Protein AF-A0A2D5H5T7-F1 (afdb_monomer_lite)

Structure (mmCIF, N/CA/C/O backbone):
data_AF-A0A2D5H5T7-F1
#
_entry.id   AF-A0A2D5H5T7-F1
#
loop_
_atom_site.group_PDB
_atom_site.id
_atom_site.type_symbol
_atom_site.label_atom_id
_atom_site.label_alt_id
_atom_site.label_comp_id
_atom_site.label_asym_id
_atom_site.label_entity_id
_atom_site.label_seq_id
_atom_site.pdbx_PDB_ins_code
_atom_site.Cartn_x
_atom_site.Cartn_y
_atom_site.Cartn_z
_atom_site.occupancy
_atom_site.B_iso_or_equiv
_atom_site.auth_seq_id
_atom_site.auth_comp_id
_atom_site.auth_asym_id
_atom_site.auth_atom_id
_atom_site.pdbx_PDB_model_num
ATOM 1 N N . MET A 1 1 ? -15.578 -7.507 21.677 1.00 59.25 1 MET A N 1
ATOM 2 C CA . MET A 1 1 ? -15.380 -7.898 23.092 1.00 59.25 1 MET A CA 1
ATOM 3 C C . MET A 1 1 ? -14.451 -9.105 23.101 1.00 59.25 1 MET A C 1
ATOM 5 O O . MET A 1 1 ? -14.669 -9.994 22.285 1.00 59.25 1 MET A O 1
ATOM 9 N N . PHE A 1 2 ? -13.375 -9.106 23.893 1.00 76.81 2 PHE A N 1
ATOM 10 C CA . PHE A 1 2 ? -12.464 -10.257 23.955 1.00 76.81 2 PHE A CA 1
ATOM 11 C C . PHE A 1 2 ? -13.170 -11.429 24.648 1.00 76.81 2 PHE A C 1
ATOM 13 O O . PHE A 1 2 ? -13.788 -11.233 25.691 1.00 76.81 2 PHE A O 1
ATOM 20 N N . HIS A 1 3 ? -13.085 -12.628 24.074 1.00 74.44 3 HIS A N 1
ATOM 21 C CA . HIS A 1 3 ? -13.667 -13.849 24.638 1.00 74.44 3 HIS A CA 1
ATOM 22 C C . HIS A 1 3 ? -12.542 -14.852 24.908 1.00 74.44 3 HIS A C 1
ATOM 24 O O . HIS A 1 3 ? -11.677 -15.040 24.053 1.00 74.44 3 HIS A O 1
ATOM 30 N N . GLY A 1 4 ? -12.530 -15.483 26.085 1.00 84.81 4 GLY A N 1
ATOM 31 C CA . GLY A 1 4 ? -11.487 -16.437 26.461 1.00 84.81 4 GLY A CA 1
ATOM 32 C C . GLY A 1 4 ? -11.247 -16.503 27.968 1.00 84.81 4 GLY A C 1
ATOM 33 O O . GLY A 1 4 ? -12.129 -16.200 28.764 1.00 84.81 4 GLY A O 1
ATOM 34 N N . ASN A 1 5 ? -10.041 -16.917 28.361 1.00 91.56 5 ASN A N 1
ATOM 35 C CA . ASN A 1 5 ? -9.627 -17.006 29.761 1.00 91.56 5 ASN A CA 1
ATOM 36 C C . ASN A 1 5 ? -9.778 -15.646 30.476 1.00 91.56 5 ASN A C 1
ATOM 38 O O . ASN A 1 5 ? -9.162 -14.667 30.060 1.00 91.56 5 ASN A O 1
ATOM 42 N N . ASN A 1 6 ? -10.548 -15.600 31.570 1.00 88.56 6 ASN A N 1
ATOM 43 C CA . ASN A 1 6 ? -10.868 -14.353 32.281 1.00 88.56 6 ASN A CA 1
ATOM 44 C C . ASN A 1 6 ? -9.634 -13.556 32.719 1.00 88.56 6 ASN A C 1
ATOM 46 O O . ASN A 1 6 ? -9.628 -12.336 32.588 1.00 88.56 6 ASN A O 1
ATOM 50 N N . ARG A 1 7 ? -8.568 -14.227 33.173 1.00 90.38 7 ARG A N 1
ATOM 51 C CA . ARG A 1 7 ? -7.329 -13.549 33.574 1.00 90.38 7 ARG A CA 1
ATOM 52 C C . ARG A 1 7 ? -6.672 -12.847 32.386 1.00 90.38 7 ARG A C 1
ATOM 54 O O . ARG A 1 7 ? -6.244 -11.706 32.503 1.00 90.38 7 ARG A O 1
ATOM 61 N N . LEU A 1 8 ? -6.633 -13.515 31.234 1.00 90.56 8 LEU A N 1
ATOM 62 C CA . LEU A 1 8 ? -6.085 -12.945 30.003 1.00 90.56 8 LEU A CA 1
ATOM 63 C C . LEU A 1 8 ? -6.929 -11.755 29.520 1.00 90.56 8 LEU A C 1
ATOM 65 O O . LEU A 1 8 ? -6.385 -10.734 29.115 1.00 90.56 8 LEU A O 1
ATOM 69 N N . VAL A 1 9 ? -8.259 -11.868 29.590 1.00 91.94 9 VAL A N 1
ATOM 70 C CA . VAL A 1 9 ? -9.180 -10.784 29.213 1.00 91.94 9 VAL A CA 1
ATOM 71 C C . VAL A 1 9 ? -8.979 -9.555 30.105 1.00 91.94 9 VAL A C 1
ATOM 73 O O . VAL A 1 9 ? -8.932 -8.435 29.599 1.00 91.94 9 VAL A O 1
ATOM 76 N N . GLU A 1 10 ? -8.812 -9.743 31.414 1.00 88.94 10 GLU A N 1
ATOM 77 C CA . GLU A 1 10 ? -8.507 -8.652 32.347 1.00 88.94 10 GLU A CA 1
ATOM 78 C C . GLU A 1 10 ? -7.151 -7.997 32.062 1.00 88.94 10 GLU A C 1
ATOM 80 O O . GLU A 1 10 ? -7.059 -6.767 32.043 1.00 88.94 10 GLU A O 1
ATOM 85 N N . GLU A 1 11 ? -6.110 -8.794 31.802 1.00 90.00 11 GLU A N 1
ATOM 86 C CA . GLU A 1 11 ? -4.776 -8.291 31.453 1.00 90.00 11 GLU A CA 1
ATOM 87 C C . GLU A 1 11 ? -4.804 -7.490 30.138 1.00 90.00 11 GLU A C 1
ATOM 89 O O . GLU A 1 11 ? -4.263 -6.383 30.081 1.00 90.00 11 GLU A O 1
ATOM 94 N N . ILE A 1 12 ? -5.503 -7.982 29.107 1.00 90.81 12 ILE A N 1
ATOM 95 C CA . ILE A 1 12 ? -5.682 -7.273 27.830 1.00 90.81 12 ILE A CA 1
ATOM 96 C C . ILE A 1 12 ? -6.432 -5.957 28.040 1.00 90.81 12 ILE A C 1
ATOM 98 O O . ILE A 1 12 ? -5.983 -4.918 27.556 1.00 90.81 12 ILE A O 1
ATOM 102 N N . ASN A 1 13 ? -7.543 -5.969 28.782 1.00 88.31 13 ASN A N 1
ATOM 103 C CA . ASN A 1 13 ? -8.323 -4.760 29.044 1.00 88.31 13 ASN A CA 1
ATOM 104 C C . ASN A 1 13 ? -7.501 -3.718 29.811 1.00 88.31 13 ASN A C 1
ATOM 106 O O . ASN A 1 13 ? -7.516 -2.541 29.456 1.00 88.31 13 ASN A O 1
ATOM 110 N N . ARG A 1 14 ? -6.743 -4.137 30.833 1.00 88.44 14 ARG A N 1
ATOM 111 C CA . ARG A 1 14 ? -5.879 -3.229 31.598 1.00 88.44 14 ARG A CA 1
ATOM 112 C C . ARG A 1 14 ? -4.825 -2.578 30.701 1.00 88.44 14 ARG A C 1
ATOM 114 O O . ARG A 1 14 ? -4.663 -1.362 30.750 1.00 88.44 14 ARG A O 1
ATOM 121 N N . SER A 1 15 ? -4.152 -3.363 29.862 1.00 89.38 15 SER A N 1
ATOM 122 C CA . SER A 1 15 ? -3.167 -2.848 28.903 1.00 89.38 15 SER A CA 1
ATOM 123 C C . SER A 1 15 ? -3.801 -1.924 27.862 1.00 89.38 15 SER A C 1
ATOM 125 O O . SER A 1 15 ? -3.239 -0.883 27.536 1.00 89.38 15 SER A O 1
ATOM 127 N N . HIS A 1 16 ? -5.000 -2.254 27.384 1.00 86.12 16 HIS A N 1
ATOM 128 C CA . HIS A 1 16 ? -5.750 -1.438 26.432 1.00 86.12 16 HIS A CA 1
ATOM 12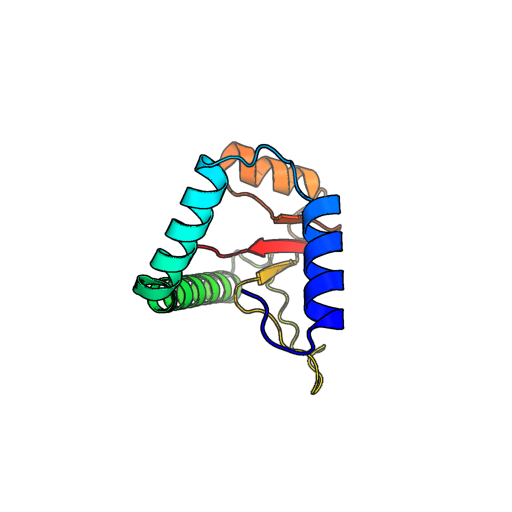9 C C . HIS A 1 16 ? -6.066 -0.042 26.996 1.00 86.12 16 HIS A C 1
ATOM 131 O O . HIS A 1 16 ? -5.806 0.963 26.334 1.00 86.12 16 HIS A O 1
ATOM 137 N N . PHE A 1 17 ? -6.539 0.043 28.245 1.00 86.31 17 PHE A N 1
ATOM 138 C CA . PHE A 1 17 ? -6.776 1.328 28.919 1.00 86.31 17 PHE A CA 1
ATOM 139 C C . PHE A 1 17 ? -5.493 2.095 29.258 1.00 86.31 17 PHE A C 1
ATOM 141 O O . PHE A 1 17 ? -5.537 3.316 29.357 1.00 86.31 17 PHE A O 1
ATOM 148 N N . ALA A 1 18 ? -4.359 1.410 29.429 1.00 89.25 18 ALA A N 1
ATOM 149 C CA . ALA A 1 18 ? -3.077 2.067 29.683 1.00 89.25 18 ALA A CA 1
ATOM 150 C C . ALA A 1 18 ? -2.497 2.768 28.438 1.00 89.25 18 ALA A C 1
ATOM 152 O O 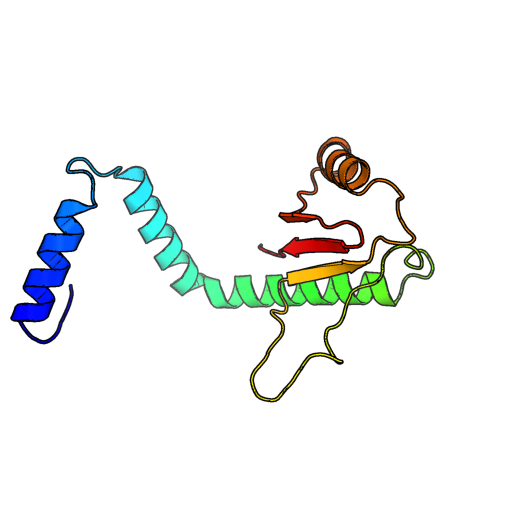. ALA A 1 18 ? -1.698 3.689 28.581 1.00 89.25 18 ALA A O 1
ATOM 153 N N . ILE A 1 19 ? -2.875 2.326 27.232 1.00 90.81 19 ILE A N 1
ATOM 154 C CA . ILE A 1 19 ? -2.345 2.840 25.957 1.00 90.81 19 ILE A CA 1
ATOM 155 C C . ILE A 1 19 ? -3.279 3.883 25.334 1.00 90.81 19 ILE A C 1
ATOM 157 O O . ILE A 1 19 ? -2.819 4.820 24.681 1.00 90.81 19 ILE A O 1
ATOM 161 N N . LEU A 1 20 ? -4.593 3.727 25.503 1.00 87.56 20 LEU A N 1
ATOM 162 C CA . LEU A 1 20 ? -5.564 4.618 24.880 1.00 87.56 20 LEU A CA 1
ATOM 163 C C . LEU A 1 20 ? -5.738 5.937 25.629 1.00 87.56 20 LEU A C 1
ATOM 165 O O . LEU A 1 20 ? -5.696 6.014 26.854 1.00 87.56 20 LEU A O 1
ATOM 169 N N . THR A 1 21 ? -6.037 6.977 24.853 1.00 87.81 21 THR A N 1
ATOM 170 C CA . THR A 1 21 ? -6.553 8.233 25.398 1.00 87.81 21 THR A CA 1
ATOM 171 C C . THR A 1 21 ? -7.906 8.007 26.075 1.00 87.81 21 THR A C 1
ATOM 173 O O . THR A 1 21 ? -8.761 7.278 25.568 1.00 87.81 21 THR A O 1
ATOM 176 N N . THR A 1 22 ? -8.132 8.689 27.196 1.00 87.25 22 THR A N 1
ATOM 177 C CA . THR A 1 22 ? -9.435 8.741 27.876 1.00 87.25 22 THR A CA 1
ATOM 178 C C . THR A 1 22 ? -10.463 9.599 27.128 1.00 87.25 22 THR A C 1
ATOM 180 O O . THR A 1 22 ? -11.647 9.556 27.456 1.00 87.25 22 THR A O 1
ATOM 183 N N . SER A 1 23 ? -10.026 10.326 26.094 1.00 91.00 23 SER A N 1
ATOM 184 C CA . SER A 1 23 ? -10.854 11.147 25.206 1.00 91.00 23 SER A CA 1
ATOM 185 C C . SER A 1 23 ? -10.596 10.756 23.744 1.00 91.00 23 SER A C 1
ATOM 187 O O . SER A 1 23 ? -9.807 11.422 23.063 1.00 91.00 23 SER A O 1
ATOM 189 N N . PRO A 1 24 ? -11.187 9.652 23.249 1.00 89.06 24 PRO A N 1
ATOM 190 C CA . PRO A 1 24 ? -10.986 9.209 21.875 1.00 89.06 24 PRO A CA 1
ATOM 191 C C . PRO A 1 24 ? -11.649 10.159 20.871 1.00 89.06 24 PRO A C 1
ATOM 193 O O . PRO A 1 24 ? -12.668 10.792 21.148 1.00 89.06 24 PRO A O 1
ATOM 196 N N . SER A 1 25 ? -11.080 10.233 19.669 1.00 94.62 25 SER A N 1
ATOM 197 C CA . SER A 1 25 ? -11.659 11.000 18.566 1.00 94.62 25 SER A CA 1
ATOM 198 C C . SER A 1 25 ? -12.826 10.230 17.945 1.00 94.62 25 SER A C 1
ATOM 200 O O . SER A 1 25 ? -12.618 9.270 17.202 1.00 94.62 25 SER A O 1
ATOM 202 N N . TYR A 1 26 ? -14.059 10.659 18.227 1.00 95.38 26 TYR A N 1
ATOM 203 C CA . TYR A 1 26 ? -15.266 10.086 17.618 1.00 95.38 26 TYR A CA 1
ATOM 204 C C . TYR A 1 26 ? -15.247 10.097 16.081 1.00 95.38 26 TYR A C 1
ATOM 206 O O . TYR A 1 26 ? -15.637 9.084 15.505 1.00 95.38 26 TYR A O 1
ATOM 214 N N . PRO A 1 27 ? -14.751 11.149 15.393 1.00 97.19 27 PRO A N 1
ATOM 215 C CA . PRO A 1 27 ? -14.594 11.109 13.940 1.00 97.19 27 PRO A CA 1
ATOM 216 C C . PRO A 1 27 ? -13.706 9.961 13.448 1.00 97.19 27 PRO A C 1
ATOM 218 O O . PRO A 1 27 ? -14.039 9.322 12.454 1.00 97.19 27 PRO A O 1
ATOM 221 N N . ILE A 1 28 ? -12.612 9.651 14.157 1.00 95.31 28 ILE A N 1
ATOM 222 C CA . ILE A 1 28 ? -11.736 8.526 13.793 1.00 95.31 28 ILE A CA 1
ATOM 223 C C . ILE A 1 28 ? -12.484 7.200 13.971 1.00 95.31 28 ILE A C 1
ATOM 225 O O . ILE A 1 28 ? -12.471 6.368 13.067 1.00 95.31 28 ILE A O 1
ATOM 229 N N . LEU A 1 29 ? -13.186 7.021 15.095 1.00 94.62 29 LEU A N 1
ATOM 230 C CA . LEU A 1 29 ? -13.971 5.807 15.350 1.00 94.62 29 LEU A CA 1
ATOM 231 C C . LEU A 1 29 ? -15.079 5.609 14.308 1.00 94.62 29 LEU A C 1
ATOM 233 O O . LEU A 1 29 ? -15.237 4.511 13.786 1.00 94.62 29 LEU A O 1
ATOM 237 N N . ALA A 1 30 ? -15.798 6.677 13.963 1.00 97.06 30 ALA A N 1
ATOM 238 C CA . ALA A 1 30 ? -16.826 6.642 12.929 1.00 97.06 30 ALA A CA 1
ATOM 239 C C . ALA A 1 30 ? -16.237 6.299 11.551 1.00 97.06 30 ALA A C 1
ATOM 241 O O . ALA A 1 30 ? -16.816 5.494 10.828 1.00 97.06 30 ALA A O 1
ATOM 242 N N . SER A 1 31 ? -15.070 6.857 11.202 1.00 97.81 31 SER A N 1
ATOM 243 C CA . SER A 1 31 ? -14.401 6.548 9.931 1.00 97.81 31 SER A CA 1
ATOM 244 C C . SER A 1 31 ? -13.958 5.086 9.837 1.00 97.81 31 SER A C 1
ATOM 246 O O . SER A 1 31 ? -14.044 4.491 8.767 1.00 97.81 31 SER A O 1
ATOM 248 N N . LEU A 1 32 ? -13.541 4.488 10.959 1.00 96.19 32 LEU A N 1
ATOM 249 C CA . LEU A 1 32 ? -13.162 3.079 11.021 1.00 96.19 32 LEU A CA 1
ATOM 250 C C . LEU A 1 32 ? -14.377 2.164 10.824 1.00 96.19 32 LEU A C 1
ATOM 252 O O . LEU A 1 32 ? -14.286 1.187 10.085 1.00 96.19 32 LEU A O 1
ATOM 256 N N . GLU A 1 33 ? -15.508 2.488 11.456 1.00 97.44 33 GLU A N 1
ATOM 257 C CA . GLU A 1 33 ? -16.738 1.705 11.300 1.00 97.44 33 GLU A CA 1
ATOM 258 C C . GLU A 1 33 ? -17.284 1.805 9.872 1.00 97.44 33 GLU A C 1
ATOM 260 O O . GLU A 1 33 ? -17.653 0.792 9.284 1.00 97.44 33 GLU A O 1
ATOM 265 N N . LEU A 1 34 ? -17.245 3.002 9.275 1.00 97.00 34 LEU A N 1
ATOM 266 C CA . LEU A 1 34 ? -17.628 3.199 7.878 1.00 97.00 34 LEU A CA 1
ATOM 267 C C . LEU A 1 34 ? -16.725 2.403 6.926 1.00 97.00 34 LEU A C 1
ATOM 269 O O . LEU A 1 34 ? -17.227 1.737 6.027 1.00 97.00 34 LEU A O 1
ATOM 273 N N . ALA A 1 35 ? -15.406 2.423 7.143 1.00 95.50 35 ALA A N 1
ATOM 274 C CA . ALA A 1 35 ? -14.471 1.628 6.350 1.00 95.50 35 ALA A CA 1
ATOM 275 C C . ALA A 1 35 ? -14.744 0.121 6.488 1.00 95.50 35 ALA A C 1
ATOM 277 O O . ALA A 1 35 ? -14.640 -0.617 5.509 1.00 95.50 35 ALA A O 1
ATOM 278 N N . ARG A 1 36 ? -15.124 -0.347 7.686 1.00 96.25 36 ARG A N 1
ATOM 279 C CA . ARG A 1 36 ? -15.509 -1.746 7.910 1.00 96.25 36 ARG A CA 1
ATOM 280 C C . ARG A 1 36 ? -16.756 -2.117 7.109 1.00 96.25 36 ARG A C 1
ATOM 282 O O . ARG A 1 36 ? -16.744 -3.160 6.463 1.00 96.25 36 ARG A O 1
ATOM 289 N N . GLU A 1 37 ? -17.804 -1.297 7.160 1.00 97.50 37 GLU A N 1
ATOM 290 C CA . GLU A 1 37 ? -19.029 -1.522 6.377 1.00 97.50 37 GLU A CA 1
ATOM 291 C C . GLU A 1 37 ? -18.734 -1.527 4.873 1.00 97.50 37 GLU A C 1
ATOM 293 O O . GLU A 1 37 ? -19.108 -2.467 4.177 1.00 97.50 37 GLU A O 1
ATOM 298 N N . GLN A 1 38 ? -17.939 -0.570 4.385 1.00 95.62 38 GLN A N 1
ATOM 299 C CA . GLN A 1 38 ? -17.561 -0.510 2.973 1.00 95.62 38 GLN A CA 1
ATOM 300 C C . GLN A 1 38 ? -16.803 -1.765 2.508 1.00 95.62 38 GLN A C 1
ATOM 302 O O . GLN A 1 38 ? -17.043 -2.267 1.414 1.00 95.62 38 GLN A O 1
ATOM 307 N N . ILE A 1 39 ? -15.902 -2.315 3.329 1.00 94.69 39 ILE A N 1
ATOM 308 C CA . ILE A 1 39 ? -15.196 -3.563 2.995 1.00 94.69 39 ILE A CA 1
ATOM 309 C C . ILE A 1 39 ? -16.169 -4.747 2.917 1.00 94.69 39 ILE A C 1
ATOM 311 O O . ILE A 1 39 ? -15.985 -5.628 2.078 1.00 94.69 39 ILE A O 1
ATOM 315 N N . VAL A 1 40 ? -17.189 -4.787 3.777 1.00 97.00 40 VAL A N 1
ATOM 316 C CA . VAL A 1 40 ? -18.191 -5.862 3.766 1.00 97.00 40 VAL A CA 1
ATOM 317 C C . VAL A 1 40 ? -19.087 -5.773 2.529 1.00 97.00 40 VAL A C 1
ATOM 319 O O . VAL A 1 40 ? -19.366 -6.805 1.922 1.00 97.00 40 VAL A O 1
ATOM 322 N N . GLU A 1 41 ? -19.516 -4.569 2.149 1.00 96.88 41 GLU A N 1
ATOM 323 C CA . GLU A 1 41 ? -20.432 -4.361 1.021 1.00 96.88 41 GLU A CA 1
ATOM 324 C C . GLU A 1 41 ? -19.725 -4.380 -0.344 1.00 96.88 41 GLU A C 1
ATOM 326 O O . GLU A 1 41 ? -20.207 -5.010 -1.285 1.00 96.88 41 GLU A O 1
ATOM 331 N N . GLU A 1 42 ? -18.572 -3.717 -0.460 1.00 95.88 42 GLU A N 1
ATOM 332 C CA . GLU A 1 42 ? -17.904 -3.423 -1.738 1.00 95.88 42 GLU A CA 1
ATOM 333 C C . GLU A 1 42 ? -16.497 -4.031 -1.850 1.00 95.88 42 GLU A C 1
ATOM 335 O O . GLU A 1 42 ? -15.875 -3.969 -2.912 1.00 95.88 42 GLU A O 1
ATOM 340 N N . GLY A 1 43 ? -15.952 -4.602 -0.771 1.00 93.19 43 GLY A N 1
A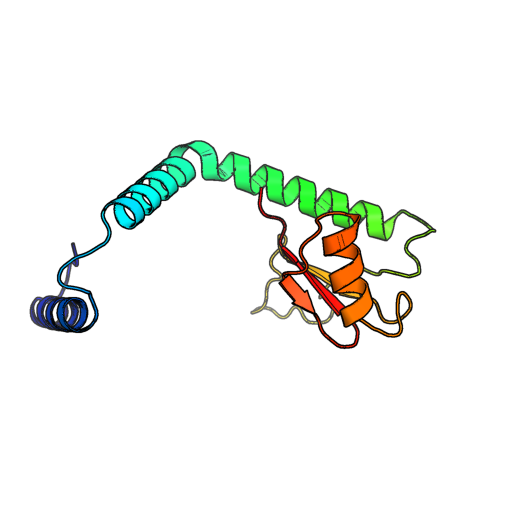TOM 341 C CA . GLY A 1 43 ? -14.526 -4.927 -0.680 1.00 93.19 43 GLY A CA 1
ATOM 342 C C . GLY A 1 43 ? -14.021 -5.876 -1.765 1.00 93.19 43 GLY A C 1
ATOM 343 O O . GLY A 1 43 ? -12.934 -5.663 -2.295 1.00 93.19 43 GLY A O 1
ATOM 344 N N . THR A 1 44 ? -14.809 -6.885 -2.141 1.00 95.31 44 THR A N 1
ATOM 345 C CA . THR A 1 44 ? -14.444 -7.819 -3.219 1.00 95.31 44 THR A CA 1
ATOM 346 C C . THR A 1 44 ? -14.322 -7.106 -4.561 1.00 95.31 44 THR A C 1
ATOM 348 O O . THR A 1 44 ? -13.290 -7.217 -5.212 1.00 95.31 44 THR A O 1
ATOM 351 N N . MET A 1 45 ? -15.324 -6.302 -4.927 1.00 96.00 45 MET A N 1
ATOM 352 C CA . MET A 1 45 ? -15.330 -5.531 -6.171 1.00 96.00 45 MET A CA 1
ATOM 353 C C . MET A 1 45 ? -14.130 -4.580 -6.246 1.00 96.00 45 MET A C 1
ATOM 355 O O . MET A 1 45 ? -13.444 -4.544 -7.265 1.00 96.00 45 MET A O 1
ATOM 359 N N . ARG A 1 46 ? -13.845 -3.847 -5.162 1.00 94.19 46 ARG A N 1
ATOM 360 C CA . ARG A 1 46 ? -12.735 -2.876 -5.119 1.00 94.19 46 ARG A CA 1
ATOM 361 C C . ARG A 1 46 ? -11.366 -3.558 -5.210 1.00 94.19 46 ARG A C 1
ATOM 363 O O . ARG A 1 46 ? -10.464 -3.050 -5.877 1.00 94.19 46 ARG A O 1
ATOM 370 N N . ILE A 1 47 ? -11.204 -4.719 -4.567 1.00 94.56 47 ILE A N 1
ATOM 371 C CA . ILE A 1 47 ? -9.972 -5.516 -4.664 1.00 94.56 47 ILE A CA 1
ATOM 372 C C . ILE A 1 47 ? -9.808 -6.075 -6.079 1.00 94.56 47 ILE A C 1
ATOM 374 O O . ILE A 1 47 ? -8.723 -5.952 -6.644 1.00 94.56 47 ILE A O 1
ATOM 378 N N . ASP A 1 48 ? -10.862 -6.637 -6.670 1.00 95.38 48 ASP A N 1
ATOM 379 C CA . ASP A 1 48 ? -10.824 -7.177 -8.034 1.00 95.38 48 ASP A CA 1
ATOM 380 C C . ASP A 1 48 ? -10.467 -6.092 -9.056 1.00 95.38 48 ASP A C 1
ATOM 382 O O . ASP A 1 48 ? -9.679 -6.324 -9.978 1.00 95.38 48 ASP A O 1
ATOM 386 N N . GLU A 1 49 ? -10.996 -4.880 -8.877 1.00 95.56 49 GLU A N 1
ATOM 387 C CA . GLU A 1 49 ? -10.650 -3.747 -9.725 1.00 95.56 49 GLU A CA 1
ATOM 388 C C . GLU A 1 49 ? -9.186 -3.329 -9.561 1.00 95.56 49 GLU A C 1
ATOM 390 O O . GLU A 1 49 ? -8.470 -3.195 -10.558 1.00 95.56 49 GLU A O 1
ATOM 395 N N . SER A 1 50 ? -8.707 -3.234 -8.319 1.00 95.31 50 SER A N 1
ATOM 396 C CA . SER A 1 50 ? -7.303 -2.936 -8.021 1.00 95.31 50 SER A CA 1
ATOM 397 C C . SER A 1 50 ? -6.359 -3.982 -8.629 1.00 95.31 50 SER A C 1
ATOM 399 O O . SER A 1 50 ? -5.325 -3.627 -9.196 1.00 95.31 50 SER A O 1
ATOM 401 N N . LEU A 1 51 ? -6.724 -5.269 -8.577 1.00 95.12 51 LEU A N 1
ATOM 402 C CA . LEU A 1 51 ? -5.968 -6.354 -9.209 1.00 95.12 51 LEU A CA 1
ATOM 403 C C . LEU A 1 51 ? -5.936 -6.196 -10.732 1.00 95.12 51 LEU A C 1
ATOM 405 O O . LEU A 1 51 ? -4.865 -6.251 -11.337 1.00 95.12 51 LEU A O 1
ATOM 409 N N . ARG A 1 52 ? -7.088 -5.916 -11.352 1.00 95.94 52 ARG A N 1
ATOM 410 C CA . ARG A 1 52 ? -7.188 -5.665 -12.796 1.00 95.94 52 ARG A CA 1
ATOM 411 C C . ARG A 1 52 ? -6.323 -4.479 -13.227 1.00 95.94 52 ARG A C 1
ATOM 413 O O . ARG A 1 52 ? -5.654 -4.557 -14.257 1.00 95.94 52 ARG A O 1
ATOM 420 N N . LEU A 1 53 ? -6.336 -3.383 -12.467 1.00 94.19 53 LEU A N 1
ATOM 421 C CA . LEU A 1 53 ? -5.508 -2.207 -12.738 1.00 94.19 53 LEU A CA 1
ATOM 422 C C . LEU A 1 53 ? -4.018 -2.513 -12.580 1.00 94.19 53 LEU A C 1
ATOM 424 O O . LEU A 1 53 ? -3.218 -2.101 -13.422 1.00 94.19 53 LEU A O 1
ATOM 428 N N . ALA A 1 54 ? -3.644 -3.259 -11.539 1.00 93.12 54 ALA A N 1
ATOM 429 C CA . ALA A 1 54 ? -2.265 -3.672 -11.323 1.00 93.12 54 ALA A CA 1
ATOM 430 C C . ALA A 1 54 ? -1.747 -4.524 -12.492 1.00 93.12 54 ALA A C 1
ATOM 432 O O . ALA A 1 54 ? -0.664 -4.260 -13.019 1.00 93.12 54 ALA A O 1
ATOM 433 N N . ASP A 1 55 ? -2.543 -5.483 -12.959 1.00 91.88 55 ASP A N 1
ATOM 434 C CA . ASP A 1 55 ? -2.181 -6.331 -14.094 1.00 91.88 55 ASP A CA 1
ATOM 435 C C . ASP A 1 55 ? -2.126 -5.551 -15.407 1.00 91.88 55 ASP A C 1
ATOM 437 O O . ASP A 1 55 ? -1.176 -5.706 -16.178 1.00 91.88 55 ASP A O 1
ATOM 441 N N . ALA A 1 56 ? -3.072 -4.639 -15.641 1.00 91.88 56 ALA A N 1
ATOM 442 C CA . ALA A 1 56 ? -3.027 -3.750 -16.797 1.00 91.88 56 ALA A CA 1
ATOM 443 C C . ALA A 1 56 ? -1.739 -2.910 -16.811 1.00 91.88 56 ALA A C 1
ATOM 445 O O . ALA A 1 56 ? -1.092 -2.788 -17.855 1.00 91.88 56 ALA A O 1
ATOM 446 N N . LEU A 1 57 ? -1.329 -2.380 -15.654 1.00 89.88 57 LEU A N 1
ATOM 447 C CA . LEU A 1 57 ? -0.097 -1.609 -15.527 1.00 89.88 57 LEU A CA 1
ATOM 448 C C . LEU A 1 57 ? 1.144 -2.477 -15.790 1.00 89.88 57 LEU A C 1
ATOM 450 O O . LEU A 1 57 ? 2.040 -2.053 -16.523 1.00 89.88 57 LEU A O 1
ATOM 454 N N . ARG A 1 58 ? 1.188 -3.710 -15.265 1.00 88.69 58 ARG A N 1
ATOM 455 C CA . ARG A 1 58 ? 2.264 -4.672 -15.571 1.00 88.69 58 ARG A CA 1
ATOM 456 C C . ARG A 1 58 ? 2.366 -4.942 -17.068 1.00 88.69 58 ARG A C 1
ATOM 458 O O . ARG A 1 58 ? 3.452 -4.827 -17.638 1.00 88.69 58 ARG A O 1
ATOM 465 N N . CYS A 1 59 ? 1.244 -5.252 -17.715 1.00 88.31 59 CYS A N 1
ATOM 466 C CA . CYS A 1 59 ? 1.203 -5.536 -19.146 1.00 88.31 59 CYS A CA 1
ATOM 467 C C . CYS A 1 59 ? 1.665 -4.340 -19.987 1.00 88.31 59 CYS A C 1
ATOM 469 O O . CYS A 1 59 ? 2.378 -4.533 -20.974 1.00 88.31 59 CYS A O 1
ATOM 471 N N . GLN A 1 60 ? 1.317 -3.110 -19.592 1.00 87.94 60 GLN A N 1
ATOM 472 C CA . GLN A 1 60 ? 1.784 -1.899 -20.273 1.00 87.94 60 GLN A CA 1
ATOM 473 C C . GLN A 1 60 ? 3.311 -1.774 -20.233 1.00 87.94 60 GLN A C 1
ATOM 475 O O . GLN A 1 60 ? 3.929 -1.561 -21.276 1.00 87.94 60 GLN A O 1
ATOM 480 N N . PHE A 1 61 ? 3.933 -1.979 -19.068 1.00 85.25 61 PHE A N 1
ATOM 481 C CA . PHE A 1 61 ? 5.394 -1.940 -18.956 1.00 85.25 61 PHE A CA 1
ATOM 482 C C . PHE A 1 61 ? 6.093 -3.093 -19.686 1.00 85.25 61 PHE A C 1
ATOM 484 O O . PHE A 1 61 ? 7.231 -2.928 -20.108 1.00 85.25 61 PHE A O 1
ATOM 491 N N . GLN A 1 62 ? 5.449 -4.248 -19.862 1.00 79.31 62 GLN A N 1
ATOM 492 C CA . GLN A 1 62 ? 6.037 -5.380 -20.591 1.00 79.31 62 GLN A CA 1
ATOM 493 C C . GLN A 1 62 ? 5.891 -5.272 -22.120 1.00 79.31 62 GLN A C 1
ATOM 495 O O . GLN A 1 62 ? 6.718 -5.818 -22.846 1.00 79.31 62 GLN A O 1
ATOM 500 N N . THR A 1 63 ? 4.852 -4.591 -22.613 1.00 76.50 63 THR A N 1
ATOM 501 C CA . THR A 1 63 ? 4.513 -4.556 -24.050 1.00 76.50 63 THR A CA 1
ATOM 502 C C . THR A 1 63 ? 5.071 -3.327 -24.770 1.00 76.50 63 THR A C 1
ATOM 504 O O . THR A 1 63 ? 5.357 -3.389 -25.966 1.00 76.50 63 THR A O 1
ATOM 507 N N . ASP A 1 64 ? 5.205 -2.191 -24.082 1.00 73.38 64 ASP A N 1
ATOM 508 C CA . ASP A 1 64 ? 5.633 -0.946 -24.722 1.00 73.38 64 ASP A CA 1
ATOM 509 C C . ASP A 1 64 ? 7.151 -0.927 -24.957 1.00 73.38 64 ASP A C 1
ATOM 511 O O . ASP A 1 64 ? 7.933 -0.894 -24.018 1.00 73.38 64 ASP A O 1
ATOM 515 N N . ALA A 1 65 ? 7.594 -0.853 -26.213 1.00 56.00 65 ALA A N 1
ATOM 516 C CA . ALA A 1 65 ? 9.013 -0.734 -26.564 1.00 56.00 65 ALA A CA 1
ATOM 517 C C . ALA A 1 65 ? 9.686 0.544 -26.009 1.00 56.00 65 ALA A C 1
ATOM 519 O O . ALA A 1 65 ? 10.912 0.641 -25.973 1.00 56.00 65 ALA A O 1
ATOM 520 N N . LYS A 1 66 ? 8.913 1.549 -25.564 1.00 60.72 66 LYS A N 1
ATOM 521 C CA . LYS A 1 66 ? 9.448 2.726 -24.852 1.00 60.72 66 LYS A CA 1
ATOM 522 C C . LYS A 1 66 ? 9.769 2.447 -23.376 1.00 60.72 66 LYS A C 1
ATOM 524 O O . LYS A 1 66 ? 10.392 3.297 -22.732 1.00 60.72 66 LYS A O 1
ATOM 529 N N . SER A 1 67 ? 9.376 1.286 -22.846 1.00 60.03 67 SER A N 1
ATOM 530 C CA . SER A 1 67 ? 9.588 0.878 -21.456 1.00 60.03 67 SER A CA 1
ATOM 531 C C . SER A 1 67 ? 10.983 0.315 -21.170 1.00 60.03 67 SER A C 1
ATOM 533 O O . SER A 1 67 ? 11.259 0.010 -20.020 1.00 60.03 67 SER A O 1
ATOM 535 N N . ASP A 1 68 ? 11.922 0.278 -22.124 1.00 66.75 68 ASP A N 1
ATOM 536 C CA . ASP A 1 68 ? 13.313 -0.177 -21.883 1.00 66.75 68 ASP A CA 1
ATOM 537 C C . ASP A 1 68 ? 14.027 0.555 -20.720 1.00 66.75 68 ASP A C 1
ATOM 539 O O . ASP A 1 68 ? 15.064 0.127 -20.205 1.00 66.75 68 ASP A O 1
ATOM 543 N N . ARG A 1 69 ? 13.470 1.692 -20.293 1.00 76.56 69 ARG A N 1
ATOM 544 C CA . ARG A 1 69 ? 13.922 2.474 -19.139 1.00 76.56 69 ARG A CA 1
ATOM 545 C C . ARG A 1 69 ? 13.344 2.010 -17.795 1.00 76.56 69 ARG A C 1
ATOM 547 O O . ARG A 1 69 ? 13.950 2.286 -16.765 1.00 76.56 69 ARG A O 1
ATOM 554 N N . TYR A 1 70 ? 12.191 1.349 -17.802 1.00 83.19 70 TYR A N 1
ATOM 555 C CA . TYR A 1 70 ? 11.424 0.943 -16.628 1.00 83.19 70 TYR A CA 1
ATOM 556 C C . TYR A 1 70 ? 10.996 -0.514 -16.755 1.00 83.19 70 TYR A C 1
ATOM 558 O O . TYR A 1 70 ? 10.136 -0.851 -17.564 1.00 83.19 70 TYR A O 1
ATOM 566 N N . ARG A 1 71 ? 11.548 -1.381 -15.910 1.00 85.25 71 ARG A N 1
ATOM 567 C CA . ARG A 1 71 ? 11.224 -2.810 -15.933 1.00 85.25 71 ARG A CA 1
ATOM 568 C C . ARG A 1 71 ? 10.523 -3.218 -14.649 1.00 85.25 71 ARG A C 1
ATOM 570 O O . ARG A 1 71 ? 11.036 -2.956 -13.565 1.00 85.25 71 ARG A O 1
ATOM 577 N N . VAL A 1 72 ? 9.390 -3.903 -14.765 1.00 88.19 72 VAL A N 1
ATOM 578 C CA . VAL A 1 72 ? 8.732 -4.518 -13.605 1.00 88.19 72 VAL A CA 1
ATOM 579 C C . VAL A 1 72 ? 9.623 -5.634 -13.066 1.00 88.19 72 VAL A C 1
ATOM 581 O O . VAL A 1 72 ? 10.054 -6.514 -13.815 1.00 88.19 72 VAL A O 1
ATOM 584 N N . ILE A 1 73 ? 9.931 -5.580 -11.773 1.00 84.94 73 ILE A N 1
ATOM 585 C CA . ILE A 1 73 ? 10.699 -6.624 -11.098 1.00 84.94 73 ILE A CA 1
ATOM 586 C C . ILE A 1 73 ? 9.724 -7.717 -10.663 1.00 84.94 73 ILE A C 1
ATOM 588 O O . ILE A 1 73 ? 9.110 -7.635 -9.602 1.00 84.94 73 ILE A O 1
ATOM 592 N N . GLU A 1 74 ? 9.598 -8.750 -11.489 1.00 76.56 74 GLU A N 1
ATOM 593 C CA . GLU A 1 74 ? 8.862 -9.965 -11.139 1.00 76.56 74 GLU A CA 1
ATOM 594 C C . GLU A 1 74 ? 9.761 -10.864 -10.278 1.00 76.56 74 GLU A C 1
ATOM 596 O O . GLU A 1 74 ? 10.872 -11.218 -10.679 1.00 76.56 74 GLU A O 1
ATOM 601 N N . SER A 1 75 ? 9.310 -11.245 -9.080 1.00 66.19 75 SER A N 1
ATOM 602 C CA . SER A 1 75 ? 10.151 -11.981 -8.113 1.00 66.19 75 SER A CA 1
ATOM 603 C C . SER A 1 75 ? 10.230 -13.488 -8.383 1.00 66.19 75 SER A C 1
ATOM 605 O O . SER A 1 75 ? 10.494 -14.259 -7.465 1.00 66.19 75 SER A O 1
ATOM 607 N N . ASN A 1 76 ? 10.042 -13.933 -9.629 1.00 61.88 76 ASN A N 1
ATOM 608 C CA . ASN A 1 76 ? 10.007 -15.357 -9.994 1.00 61.88 76 ASN A CA 1
ATOM 609 C C . ASN A 1 76 ? 11.278 -16.134 -9.599 1.00 61.88 76 ASN A C 1
ATOM 611 O O . ASN A 1 76 ? 11.243 -17.355 -9.513 1.00 61.88 76 ASN A O 1
ATOM 615 N N . SER A 1 77 ? 12.395 -15.446 -9.340 1.00 55.94 77 SER A N 1
ATOM 616 C CA . SER A 1 77 ? 13.650 -16.038 -8.861 1.00 55.94 77 SER A CA 1
ATOM 617 C C . SER A 1 77 ? 13.784 -16.141 -7.332 1.00 55.94 77 SER A C 1
ATOM 619 O O . SER A 1 77 ? 14.740 -16.754 -6.865 1.00 55.94 77 SER A O 1
ATOM 621 N N . ILE A 1 78 ? 12.872 -15.539 -6.558 1.00 58.38 78 ILE A N 1
ATOM 622 C CA . ILE A 1 78 ? 12.912 -15.444 -5.082 1.00 58.38 78 ILE A CA 1
ATOM 623 C C . ILE A 1 78 ? 11.777 -16.260 -4.433 1.00 58.38 78 ILE A C 1
ATOM 625 O O . ILE A 1 78 ? 11.801 -16.511 -3.233 1.00 58.38 78 ILE A O 1
ATOM 629 N N . LEU A 1 79 ? 10.784 -16.689 -5.216 1.00 65.81 79 LEU A N 1
ATOM 630 C CA . LEU A 1 79 ? 9.652 -17.470 -4.721 1.00 65.81 79 LEU A CA 1
ATOM 631 C C . LEU A 1 79 ? 10.108 -18.880 -4.314 1.00 65.81 79 LEU A C 1
ATOM 633 O O . LEU A 1 79 ? 10.418 -19.719 -5.160 1.00 65.81 79 LEU A O 1
ATOM 637 N N . ASP A 1 80 ? 10.143 -19.131 -3.008 1.00 72.75 80 ASP A N 1
ATOM 638 C CA . ASP A 1 80 ? 10.184 -20.466 -2.422 1.00 72.75 80 ASP A CA 1
ATOM 639 C C . ASP A 1 80 ? 8.771 -20.906 -1.994 1.00 72.75 80 ASP A C 1
ATOM 641 O O . ASP A 1 80 ? 7.784 -20.201 -2.206 1.00 72.75 80 ASP A O 1
ATOM 645 N N . ASN A 1 81 ? 8.651 -22.074 -1.360 1.00 78.88 81 ASN A N 1
ATOM 646 C CA . ASN A 1 81 ? 7.359 -22.581 -0.881 1.00 78.88 81 ASN A CA 1
ATOM 647 C C . ASN A 1 81 ? 6.739 -21.747 0.261 1.00 78.88 81 ASN A C 1
ATOM 649 O O . ASN A 1 81 ? 5.642 -22.074 0.713 1.00 78.88 81 ASN A O 1
ATOM 653 N N . TYR A 1 82 ? 7.427 -20.716 0.761 1.00 83.44 82 TYR A N 1
ATOM 654 C CA . TYR A 1 82 ? 7.014 -19.922 1.919 1.00 83.44 82 TYR A CA 1
ATOM 655 C C . TYR A 1 82 ? 6.743 -18.452 1.580 1.00 83.44 82 TYR A C 1
ATOM 657 O O . TYR A 1 82 ? 6.280 -17.710 2.448 1.00 83.44 82 TYR A O 1
ATOM 665 N N . THR A 1 83 ? 6.991 -18.031 0.337 1.00 82.69 83 THR A N 1
ATOM 666 C CA . THR A 1 83 ? 6.927 -16.624 -0.066 1.00 82.69 83 THR A CA 1
ATOM 667 C C . THR A 1 83 ? 5.949 -16.422 -1.216 1.00 82.69 83 THR A C 1
ATOM 669 O O . THR A 1 83 ? 5.969 -17.150 -2.203 1.00 82.69 83 THR A O 1
ATOM 672 N N . ILE A 1 84 ? 5.105 -15.395 -1.103 1.00 81.88 84 ILE A N 1
ATOM 673 C CA . ILE A 1 84 ? 4.173 -14.959 -2.147 1.00 81.88 84 ILE A CA 1
ATOM 674 C C . ILE A 1 84 ? 4.372 -13.457 -2.355 1.00 81.88 84 ILE A C 1
ATOM 676 O O . ILE A 1 84 ? 4.533 -12.705 -1.391 1.00 81.88 84 ILE A O 1
ATOM 680 N N . VAL A 1 85 ? 4.373 -13.019 -3.613 1.00 84.88 85 VAL A N 1
ATOM 681 C CA . VAL A 1 85 ? 4.398 -11.594 -3.963 1.00 84.88 85 VAL A CA 1
ATOM 682 C C . VAL A 1 85 ? 2.984 -11.036 -3.895 1.00 84.88 85 VAL A C 1
ATOM 684 O O . VAL A 1 85 ? 2.054 -11.616 -4.447 1.00 84.88 85 VAL A O 1
ATOM 687 N N . ASP A 1 86 ? 2.839 -9.885 -3.248 1.00 89.06 86 ASP A N 1
ATOM 688 C CA . ASP A 1 86 ? 1.593 -9.125 -3.235 1.00 89.06 86 ASP A CA 1
ATOM 689 C C . ASP A 1 86 ? 1.327 -8.509 -4.627 1.00 89.06 86 ASP A C 1
ATOM 691 O O . ASP A 1 86 ? 2.106 -7.658 -5.073 1.00 89.06 86 ASP A O 1
ATOM 695 N N . PRO A 1 87 ? 0.244 -8.900 -5.325 1.00 89.94 87 PRO A N 1
ATOM 696 C CA . PRO A 1 87 ? -0.057 -8.418 -6.670 1.00 89.94 87 PRO A CA 1
ATOM 697 C C . PRO A 1 87 ? -0.453 -6.935 -6.728 1.00 89.94 87 PRO A C 1
ATOM 699 O O . PRO A 1 87 ? -0.451 -6.371 -7.819 1.00 89.94 87 PRO A O 1
ATOM 702 N N . LEU A 1 88 ? -0.746 -6.265 -5.613 1.00 93.00 88 LEU A N 1
ATOM 703 C CA . LEU A 1 88 ? -1.043 -4.825 -5.608 1.00 93.00 88 LEU A CA 1
ATOM 704 C C . LEU A 1 88 ? 0.207 -3.957 -5.424 1.00 93.00 88 LEU A C 1
ATOM 706 O O . LEU A 1 88 ? 0.142 -2.730 -5.515 1.00 93.00 88 LEU A O 1
ATOM 710 N N . LYS A 1 89 ? 1.363 -4.589 -5.195 1.00 91.88 89 LYS A N 1
ATOM 711 C CA . LYS A 1 89 ? 2.655 -3.923 -5.035 1.00 91.88 89 LYS A CA 1
ATOM 712 C C . LYS A 1 89 ? 3.481 -4.085 -6.293 1.00 91.88 89 LYS A C 1
ATOM 714 O O . LYS A 1 89 ? 3.969 -5.169 -6.605 1.00 91.88 89 LYS A O 1
ATOM 719 N N . ILE A 1 90 ? 3.669 -2.984 -7.009 1.00 91.00 90 ILE A N 1
ATOM 720 C CA . ILE A 1 90 ? 4.437 -2.971 -8.249 1.00 91.00 90 ILE A CA 1
ATOM 721 C C . ILE A 1 90 ? 5.782 -2.315 -7.978 1.00 91.00 90 ILE A C 1
ATOM 723 O O . ILE A 1 90 ? 5.872 -1.136 -7.628 1.00 91.00 90 ILE A O 1
ATOM 727 N N . VAL A 1 91 ? 6.841 -3.103 -8.151 1.00 91.31 91 VAL A N 1
ATOM 728 C CA . VAL A 1 91 ? 8.221 -2.636 -8.043 1.00 91.31 91 VAL A CA 1
ATOM 729 C C . VAL A 1 91 ? 8.782 -2.434 -9.443 1.00 91.31 91 VAL A C 1
ATOM 731 O O . VAL A 1 91 ? 8.818 -3.364 -10.248 1.00 91.31 91 VAL A O 1
ATOM 734 N N . LEU A 1 92 ? 9.247 -1.220 -9.721 1.00 90.44 92 LEU A N 1
ATOM 735 C CA . LEU A 1 92 ? 9.860 -0.858 -10.996 1.00 90.44 92 LEU A CA 1
ATOM 736 C C . LEU A 1 92 ? 11.360 -0.642 -10.812 1.00 90.44 92 LEU A C 1
ATOM 738 O O . LEU A 1 92 ? 11.772 0.127 -9.946 1.00 90.44 92 LEU A O 1
ATOM 742 N N . ASP A 1 93 ? 12.163 -1.287 -11.651 1.00 89.75 93 ASP A N 1
ATOM 743 C CA . ASP A 1 93 ? 13.583 -1.005 -11.843 1.00 89.75 93 ASP A CA 1
ATOM 744 C C . ASP A 1 93 ? 13.734 0.301 -12.631 1.00 89.75 93 ASP A C 1
ATOM 746 O O . ASP A 1 93 ? 13.173 0.452 -13.717 1.00 89.75 93 ASP A O 1
ATOM 750 N N . ILE A 1 94 ? 14.485 1.243 -12.066 1.00 90.19 94 ILE A N 1
ATOM 751 C CA . ILE A 1 94 ? 14.738 2.580 -12.614 1.00 90.19 94 ILE A CA 1
ATOM 752 C C . ILE A 1 94 ? 16.218 2.807 -12.937 1.00 90.19 94 ILE A C 1
ATOM 754 O O . ILE A 1 94 ? 16.612 3.939 -13.227 1.00 90.19 94 ILE A O 1
ATOM 758 N N . THR A 1 95 ? 17.042 1.755 -12.894 1.00 87.56 95 THR A N 1
ATOM 759 C CA . THR A 1 95 ? 18.503 1.845 -13.062 1.00 87.56 95 THR A CA 1
ATOM 760 C C . THR A 1 95 ? 18.895 2.534 -14.373 1.00 87.56 95 THR A C 1
ATOM 762 O O . THR A 1 95 ? 19.862 3.294 -14.417 1.00 87.56 95 THR A O 1
ATOM 765 N N . THR A 1 96 ? 18.140 2.294 -15.448 1.00 83.88 96 THR A N 1
ATOM 766 C CA . THR A 1 96 ? 18.366 2.899 -16.770 1.00 83.88 96 THR A CA 1
ATOM 767 C C . THR A 1 96 ? 17.543 4.172 -16.994 1.00 83.88 96 THR A C 1
ATOM 769 O O . THR A 1 96 ? 17.894 4.982 -17.854 1.00 83.88 96 THR A O 1
ATOM 772 N N . ALA A 1 97 ? 16.478 4.392 -16.216 1.00 80.38 97 ALA A N 1
ATOM 773 C CA . ALA A 1 97 ? 15.594 5.548 -16.346 1.00 80.38 97 ALA A CA 1
ATOM 774 C C . ALA A 1 97 ? 16.186 6.850 -15.805 1.00 80.38 97 ALA A C 1
ATOM 776 O O . ALA A 1 97 ? 15.981 7.910 -16.402 1.00 80.38 97 ALA A O 1
ATOM 777 N N . THR A 1 98 ? 16.871 6.806 -14.661 1.00 81.38 98 THR A N 1
ATOM 778 C CA . THR A 1 98 ? 17.355 8.017 -13.991 1.00 81.38 98 THR A CA 1
ATOM 779 C C . THR A 1 98 ? 18.631 7.761 -13.201 1.00 81.38 98 THR A C 1
ATOM 781 O O . THR A 1 98 ? 18.832 6.693 -12.638 1.00 81.38 98 THR A O 1
ATOM 784 N N . LYS A 1 99 ? 19.481 8.787 -13.106 1.00 79.69 99 LYS A N 1
ATOM 785 C CA . LYS A 1 99 ? 20.629 8.807 -12.183 1.00 79.69 99 LYS A CA 1
ATOM 786 C C . LYS A 1 99 ? 20.270 9.371 -10.805 1.00 79.69 99 LYS A C 1
ATOM 788 O O . LYS A 1 99 ? 21.070 9.280 -9.884 1.00 79.69 99 LYS A O 1
ATOM 793 N N . SER A 1 100 ? 19.093 9.987 -10.674 1.00 90.19 100 SER A N 1
ATOM 794 C CA . SER A 1 100 ? 18.597 10.565 -9.424 1.00 90.19 100 SER A CA 1
ATOM 795 C C . SER A 1 100 ? 17.173 10.064 -9.160 1.00 90.19 100 SER A C 1
ATOM 797 O O . SER A 1 100 ? 16.214 10.597 -9.734 1.00 90.19 100 SER A O 1
ATOM 799 N N . PRO A 1 101 ? 17.019 9.034 -8.311 1.00 89.44 101 PRO A N 1
ATOM 800 C CA . PRO A 1 101 ? 15.715 8.537 -7.879 1.00 89.44 101 PRO A CA 1
ATOM 801 C C . PRO A 1 101 ? 14.866 9.637 -7.219 1.00 89.44 101 PRO A C 1
ATOM 803 O O . PRO A 1 101 ? 13.689 9.798 -7.541 1.00 89.44 101 PRO A O 1
ATOM 806 N N . ASP A 1 102 ? 15.468 10.481 -6.375 1.00 91.38 102 ASP A N 1
ATOM 807 C CA . ASP A 1 102 ? 14.760 11.586 -5.715 1.00 91.38 102 ASP A CA 1
ATOM 808 C C . ASP A 1 102 ? 14.183 12.616 -6.685 1.00 91.38 102 ASP A C 1
ATOM 810 O O . ASP A 1 102 ? 13.088 13.137 -6.458 1.00 91.38 102 ASP A O 1
ATOM 814 N N . TYR A 1 103 ? 14.904 12.915 -7.770 1.00 92.00 103 TYR A N 1
ATOM 815 C CA . TYR A 1 103 ? 14.377 13.773 -8.825 1.00 92.00 103 TYR A CA 1
ATOM 816 C C . TYR A 1 103 ? 13.156 13.137 -9.492 1.00 92.00 103 TYR A C 1
ATOM 818 O O . TYR A 1 103 ? 12.149 13.817 -9.666 1.00 92.00 103 TYR A O 1
ATOM 826 N N . LEU A 1 104 ? 13.215 11.840 -9.815 1.00 90.56 104 LEU A N 1
ATOM 827 C CA . LEU A 1 104 ? 12.093 11.125 -10.425 1.00 90.56 104 LEU A CA 1
ATOM 828 C C . LEU A 1 104 ? 10.855 11.156 -9.520 1.00 90.56 104 LEU A C 1
ATOM 830 O O . LEU A 1 104 ? 9.775 11.488 -9.997 1.00 90.56 104 LEU A O 1
ATOM 834 N N . ARG A 1 105 ? 11.013 10.889 -8.217 1.00 92.12 105 ARG A N 1
ATOM 835 C CA . ARG A 1 105 ? 9.915 10.962 -7.240 1.00 92.12 105 ARG A CA 1
ATOM 836 C C . ARG A 1 105 ? 9.262 12.344 -7.212 1.00 92.12 105 ARG A C 1
ATOM 838 O O . ARG A 1 105 ? 8.042 12.438 -7.293 1.00 92.12 105 ARG A O 1
ATOM 845 N N . ARG A 1 106 ? 10.063 13.412 -7.115 1.00 94.06 106 ARG A N 1
ATOM 846 C CA . ARG A 1 106 ? 9.536 14.787 -7.129 1.00 94.06 106 ARG A CA 1
ATOM 847 C C . ARG A 1 106 ? 8.863 15.115 -8.452 1.00 94.06 106 ARG A C 1
ATOM 849 O O . ARG A 1 106 ? 7.778 15.670 -8.446 1.00 94.06 106 ARG A O 1
ATOM 856 N N . HIS A 1 107 ? 9.459 14.716 -9.572 1.00 93.44 107 HIS A N 1
ATOM 857 C CA . HIS A 1 107 ? 8.893 14.961 -10.893 1.00 93.44 107 HIS A CA 1
ATOM 858 C C . HIS A 1 107 ? 7.540 14.266 -11.084 1.00 93.44 107 HIS A C 1
ATOM 860 O O . HIS A 1 107 ? 6.609 14.876 -11.603 1.00 93.44 107 HIS A O 1
ATOM 866 N N . LEU A 1 108 ? 7.419 13.011 -10.642 1.00 92.06 108 LEU A N 1
ATOM 867 C CA . LEU A 1 108 ? 6.165 12.258 -10.677 1.00 92.06 108 LEU A CA 1
ATOM 868 C C . LEU A 1 108 ? 5.074 12.945 -9.851 1.00 92.06 108 LEU A C 1
ATOM 870 O O . LEU A 1 108 ? 3.960 13.118 -10.343 1.00 92.06 108 LEU A O 1
ATOM 874 N N . LEU 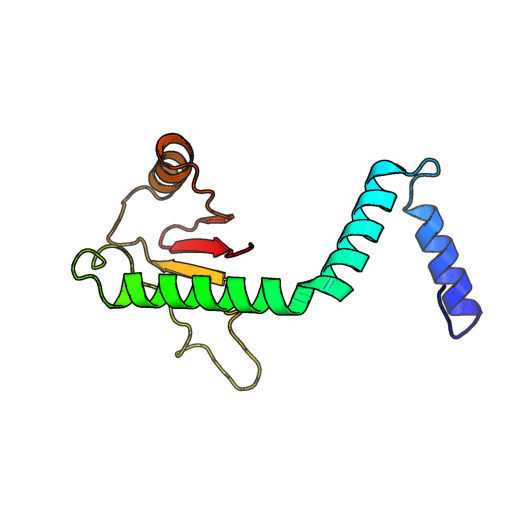A 1 109 ? 5.415 13.416 -8.652 1.00 94.44 109 LEU A N 1
ATOM 875 C CA . LEU A 1 109 ? 4.468 14.099 -7.779 1.00 94.44 109 LEU A CA 1
ATOM 876 C C . LEU A 1 109 ? 4.089 15.494 -8.299 1.00 94.44 109 LEU A C 1
ATOM 878 O O . LEU A 1 109 ? 2.913 15.789 -8.464 1.00 94.44 109 LEU A O 1
ATOM 882 N N . GLU A 1 110 ? 5.071 16.350 -8.575 1.00 96.19 110 GLU A N 1
ATOM 883 C CA . GLU A 1 110 ? 4.852 17.760 -8.925 1.00 96.19 110 GLU A CA 1
ATOM 884 C C . GLU A 1 110 ? 4.203 17.924 -10.302 1.00 96.19 110 GLU A C 1
ATOM 886 O O . GLU A 1 110 ? 3.380 18.816 -10.493 1.00 96.19 110 GLU A O 1
ATOM 891 N N . LYS A 1 111 ? 4.571 17.079 -11.275 1.00 96.44 111 LYS A N 1
ATOM 892 C CA . LYS A 1 111 ? 4.084 17.209 -12.654 1.00 96.44 111 LYS A CA 1
ATOM 893 C C . LYS A 1 111 ? 2.853 16.358 -12.942 1.00 96.44 111 LYS A C 1
ATOM 895 O O . LYS A 1 111 ? 2.013 16.780 -13.732 1.00 96.44 111 LYS A O 1
ATOM 900 N N . TYR A 1 112 ? 2.768 15.166 -12.353 1.00 93.25 112 TYR A N 1
ATOM 901 C CA . TYR A 1 112 ? 1.719 14.195 -12.675 1.00 93.25 112 TYR A CA 1
ATOM 902 C C . TYR A 1 112 ? 0.828 13.839 -11.479 1.00 93.25 112 TYR A C 1
ATOM 904 O O . TYR A 1 112 ? -0.126 13.091 -11.655 1.00 93.25 112 TYR A O 1
ATOM 912 N N . GLY A 1 113 ? 1.110 14.350 -10.274 1.00 92.50 113 GLY A N 1
ATOM 913 C CA . GLY A 1 113 ? 0.357 14.000 -9.065 1.00 92.50 113 GLY A CA 1
ATOM 914 C C .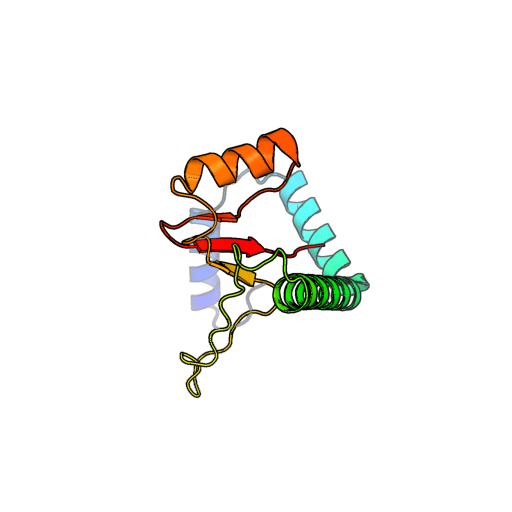 GLY A 1 113 ? 0.572 12.558 -8.598 1.00 92.50 113 GLY A C 1
ATOM 915 O O . GLY A 1 113 ? -0.181 12.070 -7.762 1.00 92.50 113 GLY A O 1
ATOM 916 N N . ILE A 1 114 ? 1.583 11.861 -9.128 1.00 91.06 114 ILE A N 1
ATOM 917 C CA . ILE A 1 114 ? 1.825 10.444 -8.844 1.00 91.06 114 ILE A CA 1
ATOM 918 C C . ILE A 1 114 ? 2.712 10.322 -7.607 1.00 91.06 114 ILE A C 1
ATOM 920 O O . ILE A 1 114 ? 3.881 10.720 -7.611 1.00 91.06 114 ILE A O 1
ATOM 924 N N . TYR A 1 115 ? 2.160 9.732 -6.550 1.00 92.56 115 TYR A N 1
ATOM 925 C CA . TYR A 1 115 ? 2.888 9.454 -5.321 1.00 92.56 115 TYR A CA 1
ATOM 926 C C . TYR A 1 115 ? 3.646 8.123 -5.405 1.00 92.56 115 TYR A C 1
ATOM 928 O O . TYR A 1 115 ? 3.082 7.085 -5.741 1.00 92.56 115 TYR A O 1
ATOM 936 N N . VAL A 1 116 ? 4.934 8.149 -5.055 1.00 93.00 116 VAL A N 1
ATOM 937 C CA . VAL A 1 116 ? 5.776 6.951 -4.942 1.00 93.00 116 VAL A CA 1
ATOM 938 C C . VAL A 1 116 ? 5.901 6.581 -3.471 1.00 93.00 116 VAL A C 1
ATOM 940 O O . VAL A 1 116 ? 6.444 7.363 -2.687 1.00 93.00 116 VAL A O 1
ATOM 943 N N . LYS A 1 117 ? 5.446 5.378 -3.107 1.00 93.62 117 LYS A N 1
ATOM 944 C CA . LYS A 1 117 ? 5.420 4.915 -1.715 1.00 93.62 117 LYS A CA 1
ATOM 945 C C . LYS A 1 117 ? 6.811 4.753 -1.128 1.00 93.62 117 LYS A C 1
ATOM 947 O O . LYS A 1 117 ? 7.081 5.204 -0.018 1.00 93.62 117 LYS A O 1
ATOM 952 N N . GLN A 1 118 ? 7.693 4.089 -1.865 1.00 93.69 118 GLN A N 1
ATOM 953 C CA . GLN A 1 118 ? 9.060 3.851 -1.425 1.00 93.69 118 GLN A CA 1
ATOM 954 C C . GLN A 1 118 ? 10.015 3.958 -2.603 1.00 93.69 118 GLN A C 1
ATOM 956 O O . GLN A 1 118 ? 9.689 3.585 -3.729 1.00 93.69 118 GLN A O 1
ATOM 961 N N . ILE A 1 119 ? 11.209 4.472 -2.328 1.00 93.31 119 ILE A N 1
ATOM 962 C CA . ILE A 1 119 ? 12.272 4.627 -3.310 1.00 93.31 119 ILE A CA 1
ATOM 963 C C . ILE A 1 119 ? 13.566 4.030 -2.778 1.00 93.31 119 ILE A C 1
ATOM 965 O O . ILE A 1 119 ? 13.854 4.092 -1.585 1.00 93.31 119 ILE A O 1
ATOM 969 N N . SER A 1 120 ? 14.319 3.418 -3.675 1.00 91.12 120 SER A N 1
ATOM 970 C CA . SER A 1 120 ? 15.665 2.900 -3.464 1.00 91.12 120 SER A CA 1
ATOM 971 C C . SER A 1 120 ? 16.575 3.429 -4.572 1.00 91.12 120 SER A C 1
ATOM 973 O O . SER A 1 120 ? 16.124 4.120 -5.485 1.00 91.12 120 SER A O 1
ATOM 975 N N . GLU A 1 121 ? 17.863 3.094 -4.525 1.00 89.75 121 GLU A N 1
ATOM 976 C CA . GLU A 1 121 ? 18.824 3.554 -5.539 1.00 89.75 121 GLU A CA 1
ATOM 977 C C . GLU A 1 121 ? 18.467 3.096 -6.960 1.00 89.75 121 GLU A C 1
ATOM 979 O O . GLU A 1 121 ? 18.727 3.807 -7.928 1.00 89.75 121 GLU A O 1
ATOM 984 N N . LYS A 1 122 ? 17.873 1.903 -7.078 1.00 90.06 122 LYS A N 1
ATOM 985 C CA . LYS A 1 122 ? 17.605 1.229 -8.356 1.00 90.06 122 LYS A CA 1
ATOM 986 C C . LYS A 1 122 ? 16.137 0.921 -8.598 1.00 90.06 122 LYS A C 1
ATOM 988 O O . LYS A 1 122 ? 15.799 0.453 -9.677 1.00 90.06 122 LYS A O 1
ATOM 993 N N . SER A 1 123 ? 15.263 1.157 -7.624 1.00 91.25 123 SER A N 1
ATOM 994 C CA . SER A 1 123 ? 13.857 0.788 -7.748 1.00 91.25 123 SER A CA 1
ATOM 995 C C . SER A 1 123 ? 12.914 1.757 -7.055 1.00 91.25 123 SER A C 1
ATOM 997 O O . SER A 1 123 ? 13.292 2.487 -6.136 1.00 91.25 123 SER A O 1
ATOM 999 N N . ILE A 1 124 ? 11.665 1.744 -7.507 1.00 92.75 124 ILE A N 1
ATOM 1000 C CA . ILE A 1 124 ? 10.539 2.417 -6.862 1.00 92.75 124 ILE A CA 1
ATOM 1001 C C . ILE A 1 124 ? 9.416 1.418 -6.614 1.00 92.75 124 ILE A C 1
ATOM 1003 O O . ILE A 1 124 ? 9.221 0.496 -7.402 1.00 92.75 124 ILE A O 1
ATOM 1007 N N . LEU A 1 125 ? 8.682 1.618 -5.524 1.00 93.00 125 LEU A N 1
ATOM 1008 C CA . LEU A 1 125 ? 7.486 0.862 -5.176 1.00 93.00 125 LEU A CA 1
ATOM 1009 C C . LEU A 1 125 ? 6.260 1.760 -5.321 1.00 93.00 125 LEU A C 1
ATOM 1011 O O . LEU A 1 125 ? 6.213 2.862 -4.759 1.00 93.00 125 LEU A O 1
ATOM 1015 N N . ILE A 1 126 ? 5.269 1.244 -6.035 1.00 91.94 126 ILE A N 1
ATOM 1016 C CA . ILE A 1 126 ? 3.954 1.847 -6.207 1.00 91.94 126 ILE A CA 1
ATOM 1017 C C . ILE A 1 126 ? 2.921 0.849 -5.682 1.00 91.94 126 ILE A C 1
ATOM 1019 O O . ILE A 1 126 ? 2.983 -0.338 -6.005 1.00 91.94 126 ILE A O 1
ATOM 1023 N N . ASP A 1 127 ? 1.992 1.345 -4.871 1.00 92.31 127 ASP A N 1
ATOM 1024 C CA . ASP A 1 127 ? 0.822 0.585 -4.446 1.00 92.31 127 ASP A CA 1
ATOM 1025 C C . ASP A 1 127 ? -0.352 0.940 -5.357 1.00 92.31 127 ASP A C 1
ATOM 1027 O O . ASP A 1 127 ? -0.600 2.121 -5.614 1.00 92.31 127 ASP A O 1
ATOM 1031 N N . ILE A 1 128 ? -1.087 -0.072 -5.803 1.00 90.19 128 ILE A N 1
ATOM 1032 C CA . ILE A 1 128 ? -2.360 0.110 -6.493 1.00 90.19 128 ILE A CA 1
ATOM 1033 C C . ILE A 1 128 ? -3.468 -0.046 -5.458 1.00 90.19 128 ILE A C 1
ATOM 1035 O O . ILE A 1 128 ? -3.705 -1.141 -4.952 1.00 90.19 128 ILE A O 1
ATOM 1039 N N . VAL A 1 129 ? -4.095 1.074 -5.111 1.00 81.25 129 VAL A N 1
ATOM 1040 C CA . VAL A 1 129 ? -5.244 1.125 -4.209 1.00 81.25 129 VAL A CA 1
ATOM 1041 C C . VAL A 1 129 ? -6.280 2.010 -4.876 1.00 81.25 129 VAL A C 1
ATOM 1043 O O . VAL A 1 129 ? -6.033 3.206 -5.048 1.00 81.25 129 VAL A O 1
ATOM 1046 N N . GLU A 1 130 ? -7.397 1.415 -5.280 1.00 61.31 130 GLU A N 1
ATOM 1047 C CA . GLU A 1 130 ? -8.587 2.153 -5.707 1.00 61.31 130 GLU A CA 1
ATOM 1048 C C . GLU A 1 130 ? -9.562 2.320 -4.549 1.00 61.31 130 GLU A C 1
ATOM 1050 O O . GLU A 1 130 ? -9.749 1.377 -3.744 1.00 61.31 130 GLU A O 1
#

Foldseek 3Di:
DDDDDPVVVVVVVVVVVVPDDPDDDPVVVVVVVVVVVCCVPCVVVQVVVLLVVLVVVQVCLVPDPVNPQKHWDDVPVVDDPVDDDDSQKTKIFRQNPDQDQPVVQ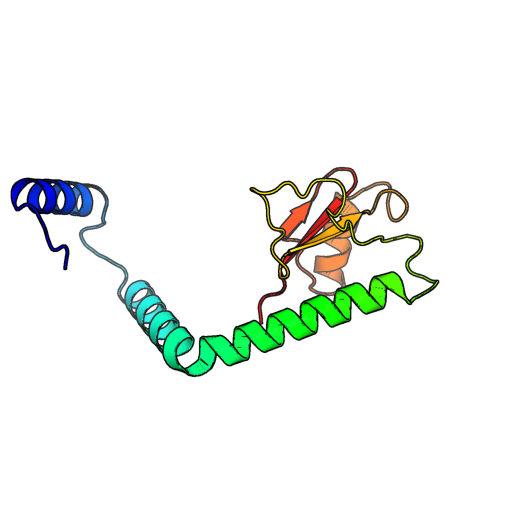CCCCVPPVAHFPDDDRGITIDGRGD

Sequence (130 aa):
MFHGNNRLVEEINRSHFAILTTSPSYPILASLELAREQIVEEGTMRIDESLRLADALRCQFQTDAKSDRYRVIESNSILDNYTIVDPLKIVLDITTATKSPDYLRRHLLEKYGIYVKQISEKSILIDIVE

Secondary structure (DSSP, 8-state):
---S-HHHHHHHHHHHHHHS-SS--HHHHHHHHHHHHHHHHHHHHHHHHHHHHHHHHHHHHHH-GGGGG-EE---TTT--TT----TTEEEEE-TTT-S-HHHHHHHHHHHH----SEE-SSEEEEE---

pLDDT: mean 87.56, std 9.76, range [55.94, 97.81]

Radius of gyration: 21.18 Å; chains: 1; bounding box: 41×40×60 Å